Protein AF-A0A943EGT0-F1 (afdb_monomer_lite)

Radius of gyration: 16.31 Å; chains: 1; bounding box: 44×22×42 Å

pLDDT: mean 87.26, std 7.55, range [48.47, 94.88]

Foldseek 3Di:
DLVVLLVLLQVLLVVLLVLLVVLLVPLDADDPPDADDDPLLNPDSVSVNLLSNQLSVLSNVLSVVSNVVSVVCCVVCSVVSVVCSVVSVVVSVVSSVVSNVVSVVVSCVPPNDD

Sequence (114 aa):
MKAFSAALALCIPLMVMLLGMMMRRMQTGPSQWIGYRTRRSMQSEQAWAFAQRTAGRLWIIAGAAMLGVSAVLCVLLYQWMETAVLYFVLAQAALTLGTVPLTERALKRKFGSV

Secondary structure (DSSP, 8-state):
-HHHHHHHHHHHHHHHHHHHHHHHH---S--SSSS---TTGGG-HHHHHHHHHHHHHHHHHHHHHHHHHHHHHHHHTGGGHHHHHHHHHHHHHHHHHHHHHHHHHHHHHHH---

Structure (mmCIF, N/CA/C/O backbone):
data_AF-A0A943EGT0-F1
#
_entry.id   AF-A0A943EGT0-F1
#
loop_
_atom_site.group_PDB
_atom_site.id
_atom_site.type_symbol
_atom_site.label_atom_id
_atom_site.label_alt_id
_atom_site.label_comp_id
_atom_site.label_asym_id
_atom_site.label_entity_id
_atom_site.label_seq_id
_atom_site.pdbx_PDB_ins_code
_atom_site.Cartn_x
_atom_site.Cartn_y
_atom_site.Cartn_z
_atom_site.occupancy
_atom_site.B_iso_or_equiv
_atom_site.auth_seq_id
_atom_site.auth_comp_id
_atom_site.auth_asym_id
_atom_site.auth_atom_id
_atom_site.pdbx_PDB_model_num
ATOM 1 N N . MET A 1 1 ? 22.994 0.802 -11.604 1.00 71.69 1 MET A N 1
ATOM 2 C CA . MET A 1 1 ? 22.173 0.744 -10.373 1.00 71.69 1 MET A CA 1
ATOM 3 C C . MET A 1 1 ? 20.697 0.417 -10.673 1.00 71.69 1 MET A C 1
ATOM 5 O O . MET A 1 1 ? 19.954 0.103 -9.754 1.00 71.69 1 MET A O 1
ATOM 9 N N . LYS A 1 2 ? 20.298 0.341 -11.954 1.00 83.75 2 LYS A N 1
ATOM 10 C CA . LYS A 1 2 ? 18.975 -0.089 -12.468 1.00 83.75 2 LYS A CA 1
ATOM 11 C C . LYS A 1 2 ? 18.339 -1.321 -11.800 1.00 83.75 2 LYS A C 1
ATOM 13 O O . LYS A 1 2 ? 17.173 -1.261 -11.426 1.00 83.75 2 LYS A O 1
ATOM 18 N N . ALA A 1 3 ? 19.082 -2.418 -11.624 1.00 86.00 3 ALA A N 1
ATOM 19 C CA . ALA A 1 3 ? 18.551 -3.639 -11.002 1.00 86.00 3 ALA A CA 1
ATOM 20 C C . ALA A 1 3 ? 18.145 -3.422 -9.532 1.00 86.00 3 ALA A C 1
ATOM 22 O O . ALA A 1 3 ? 17.105 -3.906 -9.097 1.00 86.00 3 ALA A O 1
ATOM 23 N N . PHE A 1 4 ? 18.927 -2.634 -8.789 1.00 88.69 4 PHE A N 1
ATOM 24 C CA . PHE A 1 4 ? 18.597 -2.239 -7.420 1.00 88.69 4 PHE A CA 1
ATOM 25 C C . PHE A 1 4 ? 17.357 -1.332 -7.381 1.00 88.69 4 PHE A C 1
ATOM 27 O O . PHE A 1 4 ? 16.458 -1.560 -6.577 1.00 88.69 4 PHE A O 1
ATOM 34 N N . SER A 1 5 ? 17.248 -0.365 -8.299 1.00 89.50 5 SER A N 1
ATOM 35 C CA . SER A 1 5 ? 16.055 0.486 -8.440 1.00 89.50 5 SER A CA 1
ATOM 36 C C . SER A 1 5 ? 14.790 -0.322 -8.758 1.00 89.50 5 SER A C 1
ATOM 38 O O . SER A 1 5 ? 13.743 -0.086 -8.159 1.00 89.50 5 SER A O 1
ATOM 40 N N . ALA A 1 6 ? 14.889 -1.310 -9.651 1.00 89.38 6 ALA A N 1
ATOM 41 C CA . ALA A 1 6 ? 13.787 -2.218 -9.960 1.00 89.38 6 ALA A CA 1
ATOM 42 C C . ALA A 1 6 ? 13.404 -3.080 -8.744 1.00 89.38 6 ALA A C 1
ATOM 44 O O . ALA A 1 6 ? 12.222 -3.224 -8.442 1.00 89.38 6 ALA A O 1
ATOM 45 N N . ALA A 1 7 ? 14.389 -3.594 -7.999 1.00 90.00 7 ALA A N 1
ATOM 46 C CA . ALA A 1 7 ? 14.133 -4.334 -6.765 1.00 90.00 7 ALA A CA 1
ATOM 47 C C . ALA A 1 7 ? 13.386 -3.469 -5.735 1.00 90.00 7 ALA A C 1
ATOM 49 O O . ALA A 1 7 ? 12.370 -3.902 -5.195 1.00 90.00 7 ALA A O 1
ATOM 50 N N . LEU A 1 8 ? 13.816 -2.220 -5.523 1.00 88.69 8 LEU A N 1
ATOM 51 C CA . LEU A 1 8 ? 13.126 -1.278 -4.635 1.00 88.69 8 LEU A CA 1
ATOM 52 C C . LEU A 1 8 ? 11.674 -1.022 -5.062 1.00 88.69 8 LEU A C 1
ATOM 54 O O . LEU A 1 8 ? 10.781 -1.032 -4.212 1.00 88.69 8 LEU A O 1
ATOM 58 N N . ALA A 1 9 ? 11.426 -0.856 -6.365 1.00 89.19 9 ALA A N 1
ATOM 59 C CA . ALA A 1 9 ? 10.083 -0.648 -6.905 1.00 89.19 9 ALA A CA 1
ATOM 60 C C . ALA A 1 9 ? 9.137 -1.839 -6.648 1.00 89.19 9 ALA A C 1
ATOM 62 O O . ALA A 1 9 ? 7.924 -1.644 -6.561 1.00 89.19 9 ALA A O 1
ATOM 63 N N . LEU A 1 10 ? 9.668 -3.057 -6.495 1.00 92.31 10 LEU A N 1
ATOM 64 C CA . LEU A 1 10 ? 8.894 -4.269 -6.194 1.00 92.31 10 LEU A CA 1
ATOM 65 C C . LEU A 1 10 ? 8.811 -4.571 -4.688 1.00 92.31 10 LEU A C 1
ATOM 67 O O . LEU A 1 10 ? 7.818 -5.136 -4.228 1.00 92.31 10 LEU A O 1
ATOM 71 N N . CYS A 1 11 ? 9.803 -4.158 -3.898 1.00 92.69 11 CYS A N 1
ATOM 72 C CA . CYS A 1 11 ? 9.827 -4.377 -2.450 1.00 92.69 11 CYS A CA 1
ATOM 73 C C . CYS A 1 11 ? 8.695 -3.646 -1.717 1.00 92.69 11 CYS A C 1
ATOM 75 O O . CYS A 1 11 ? 8.064 -4.223 -0.834 1.00 92.69 11 CYS A O 1
ATOM 77 N N . ILE A 1 12 ? 8.404 -2.394 -2.076 1.00 89.81 12 ILE A N 1
ATOM 78 C CA . ILE A 1 12 ? 7.348 -1.601 -1.422 1.00 89.81 12 ILE A CA 1
ATOM 79 C C . ILE A 1 12 ? 5.963 -2.266 -1.530 1.00 89.81 12 ILE A C 1
ATOM 81 O O . ILE A 1 12 ? 5.338 -2.478 -0.489 1.00 89.81 12 ILE A O 1
ATOM 85 N N . PRO A 1 13 ? 5.454 -2.637 -2.722 1.00 92.25 13 PRO A N 1
ATOM 86 C CA . PRO A 1 13 ? 4.135 -3.259 -2.827 1.00 92.25 13 PRO A CA 1
ATOM 87 C C . PRO A 1 13 ? 4.074 -4.632 -2.144 1.00 92.25 13 PRO A C 1
ATOM 89 O O . PRO A 1 13 ? 3.039 -4.972 -1.565 1.00 92.25 13 PRO A O 1
ATOM 92 N N . LEU A 1 14 ? 5.185 -5.382 -2.115 1.00 94.00 14 LEU A N 1
ATOM 93 C CA . LEU A 1 14 ? 5.295 -6.603 -1.310 1.00 94.00 14 LEU A CA 1
ATOM 94 C C . LEU A 1 14 ? 5.140 -6.308 0.185 1.00 94.00 14 LEU A C 1
ATOM 96 O O . LEU A 1 14 ? 4.353 -6.972 0.857 1.00 94.00 14 LEU A O 1
ATOM 100 N N . MET A 1 15 ? 5.830 -5.289 0.702 1.00 93.69 15 MET A N 1
ATOM 101 C CA . MET A 1 15 ? 5.719 -4.877 2.104 1.00 93.69 15 MET A CA 1
ATOM 102 C C . MET A 1 15 ? 4.302 -4.419 2.451 1.00 93.69 15 MET A C 1
ATOM 104 O O . MET A 1 15 ? 3.761 -4.850 3.467 1.00 93.69 15 MET A O 1
ATOM 108 N N . VAL A 1 16 ? 3.660 -3.616 1.598 1.00 93.19 16 VAL A N 1
ATOM 109 C CA . VAL A 1 16 ? 2.257 -3.201 1.788 1.00 93.19 16 VAL A CA 1
ATOM 110 C C . VAL A 1 16 ? 1.337 -4.423 1.866 1.00 93.19 16 VAL A C 1
ATOM 112 O O . VAL A 1 16 ? 0.493 -4.507 2.759 1.00 93.19 16 VAL A O 1
ATOM 115 N N . MET A 1 17 ? 1.534 -5.414 0.993 1.00 93.94 17 MET A N 1
ATOM 116 C CA . MET A 1 17 ? 0.746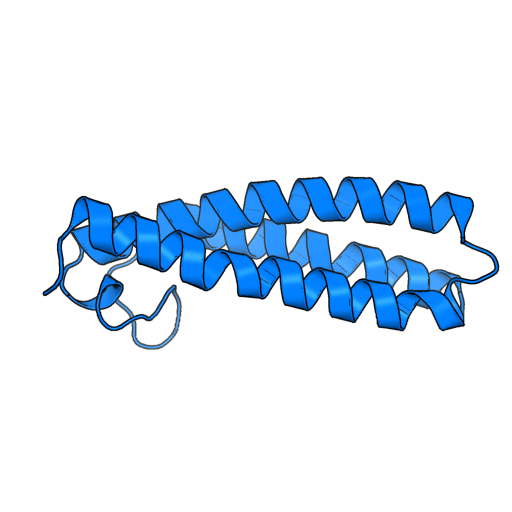 -6.646 0.995 1.00 93.94 17 MET A CA 1
ATOM 117 C C . MET A 1 17 ? 0.990 -7.498 2.252 1.00 93.94 17 MET A C 1
ATOM 119 O O . MET A 1 17 ? 0.031 -7.957 2.877 1.00 93.94 17 MET A O 1
ATOM 123 N N . LEU A 1 18 ? 2.252 -7.680 2.661 1.00 93.25 18 LEU A N 1
ATOM 124 C CA . LEU A 1 18 ? 2.634 -8.414 3.875 1.00 93.25 18 LEU A CA 1
ATOM 125 C C . LEU A 1 18 ? 2.057 -7.758 5.131 1.00 93.25 18 LEU A C 1
ATOM 127 O O . LEU A 1 18 ? 1.441 -8.438 5.956 1.00 93.25 18 LEU A O 1
ATOM 131 N N . LEU A 1 19 ? 2.184 -6.434 5.246 1.00 91.69 19 LEU A N 1
ATOM 132 C CA . LEU A 1 19 ? 1.597 -5.671 6.341 1.00 91.69 19 LEU A CA 1
ATOM 133 C C . LEU A 1 19 ? 0.072 -5.783 6.317 1.00 91.69 19 LEU A C 1
ATOM 135 O O . LEU A 1 19 ? -0.520 -6.059 7.353 1.00 91.69 19 LEU A O 1
ATOM 139 N N . GLY A 1 20 ? -0.572 -5.694 5.151 1.00 91.69 20 GLY A N 1
ATOM 140 C CA . GLY A 1 20 ? -2.017 -5.895 5.023 1.00 91.69 20 GLY A CA 1
ATOM 141 C C . GLY A 1 20 ? -2.484 -7.278 5.501 1.00 91.69 20 GLY A C 1
ATOM 142 O O . GLY A 1 20 ? -3.493 -7.395 6.205 1.00 91.69 20 GLY A O 1
ATOM 143 N N . MET A 1 21 ? -1.727 -8.336 5.191 1.00 91.19 21 MET A N 1
ATOM 144 C CA . MET A 1 21 ? -1.983 -9.691 5.697 1.00 91.19 21 MET A CA 1
ATOM 145 C C . MET A 1 21 ? -1.782 -9.795 7.206 1.00 91.19 21 MET A C 1
ATOM 147 O O . MET A 1 21 ? -2.624 -10.384 7.887 1.00 91.19 21 MET A O 1
ATOM 151 N N . MET A 1 22 ? -0.708 -9.204 7.731 1.00 88.75 22 MET A N 1
ATOM 152 C CA . MET A 1 22 ? -0.446 -9.148 9.166 1.00 88.75 22 MET A CA 1
ATOM 153 C C . MET A 1 22 ? -1.579 -8.424 9.890 1.00 88.75 22 MET A C 1
ATOM 155 O O . MET A 1 22 ? -2.120 -8.970 10.842 1.00 88.75 22 MET A O 1
ATOM 159 N N . MET A 1 23 ? -2.015 -7.264 9.391 1.00 86.81 23 MET A N 1
ATOM 160 C CA . MET A 1 23 ? -3.152 -6.521 9.931 1.00 86.81 23 MET A CA 1
ATOM 161 C C . MET A 1 23 ? -4.411 -7.395 9.957 1.00 86.81 23 MET A C 1
ATOM 163 O O . MET A 1 23 ? -5.073 -7.522 10.983 1.00 86.81 23 MET A O 1
ATOM 167 N N . ARG A 1 24 ? -4.724 -8.073 8.852 1.00 85.25 24 ARG A N 1
ATOM 168 C CA . ARG A 1 24 ? -5.914 -8.927 8.780 1.00 85.25 24 ARG A CA 1
ATOM 169 C C . ARG A 1 24 ? -5.861 -10.116 9.752 1.00 85.25 24 ARG A C 1
ATOM 171 O O . ARG A 1 24 ? -6.918 -10.526 10.234 1.00 85.25 24 ARG A O 1
ATOM 178 N N . ARG A 1 25 ? -4.677 -10.676 10.024 1.00 83.50 25 ARG A N 1
ATOM 179 C CA . ARG A 1 25 ? -4.485 -11.824 10.931 1.00 83.50 25 ARG A CA 1
ATOM 180 C C . ARG A 1 25 ? -4.386 -11.412 12.402 1.00 83.50 25 ARG A C 1
ATOM 182 O O . ARG A 1 25 ? -5.023 -12.034 13.242 1.00 83.50 25 ARG A O 1
ATOM 189 N N . MET A 1 26 ? -3.632 -10.363 12.710 1.00 76.12 26 MET A N 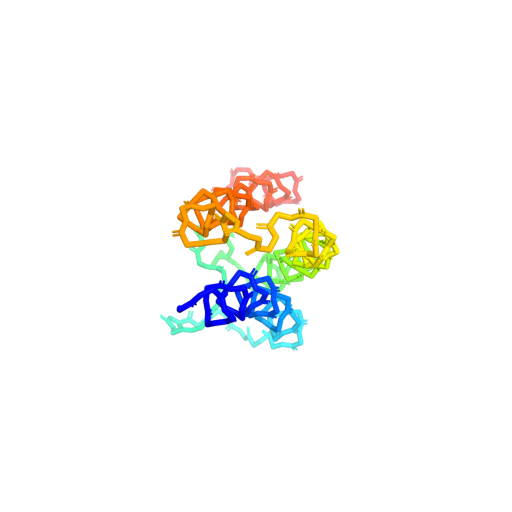1
ATOM 190 C CA . MET A 1 26 ? -3.420 -9.854 14.065 1.00 76.12 26 MET A CA 1
ATOM 191 C C . MET A 1 26 ? -4.486 -8.812 14.410 1.00 76.12 26 MET A C 1
ATOM 193 O O . MET A 1 26 ? -4.263 -7.606 14.337 1.00 76.12 26 MET A O 1
ATOM 197 N N . GLN A 1 27 ? -5.663 -9.304 14.792 1.00 72.25 27 GLN A N 1
ATOM 198 C CA . GLN A 1 27 ? -6.755 -8.506 15.362 1.00 72.25 27 GLN A CA 1
ATOM 199 C C . GLN A 1 27 ? -6.689 -8.528 16.893 1.00 72.25 27 GLN A C 1
ATOM 201 O O . GLN A 1 27 ? -7.701 -8.728 17.559 1.00 72.25 27 GLN A O 1
ATOM 206 N N . THR A 1 28 ? -5.488 -8.380 17.458 1.00 75.19 28 THR A N 1
ATOM 207 C CA . THR A 1 28 ? -5.335 -8.185 18.906 1.00 75.19 28 THR A CA 1
ATOM 208 C C . THR A 1 28 ? -6.136 -6.960 19.334 1.00 75.19 28 THR A C 1
ATOM 210 O O . THR A 1 28 ? -6.375 -6.084 18.501 1.00 75.19 28 THR A O 1
ATOM 213 N N . GLY A 1 29 ? -6.528 -6.872 20.607 1.00 75.06 29 GLY A N 1
ATOM 214 C CA . GLY A 1 29 ? -7.239 -5.702 21.130 1.00 75.06 29 GLY A CA 1
ATOM 215 C C . GLY A 1 29 ? -6.509 -4.374 20.850 1.00 75.06 29 GLY A C 1
ATOM 216 O O . GLY A 1 29 ? -5.322 -4.384 20.493 1.00 75.06 29 GLY A O 1
ATOM 217 N N . PRO A 1 30 ? -7.203 -3.227 20.978 1.00 79.00 30 PRO A N 1
ATOM 218 C CA . PRO A 1 30 ? -6.643 -1.911 20.689 1.00 79.00 30 PRO A CA 1
ATOM 219 C C . PRO A 1 30 ? -5.312 -1.706 21.413 1.00 79.00 30 PRO A C 1
ATOM 221 O O . PRO A 1 30 ? -5.257 -1.645 22.637 1.00 79.00 30 PRO A O 1
ATOM 224 N N . SER A 1 31 ? -4.223 -1.611 20.650 1.00 77.25 31 SER A N 1
ATOM 225 C CA . SER A 1 31 ? -2.881 -1.442 21.208 1.00 77.25 31 SER A CA 1
ATOM 226 C C . SER A 1 31 ? -2.317 -0.072 20.847 1.00 77.25 31 SER A C 1
ATOM 228 O O . SER A 1 31 ? -2.567 0.461 19.759 1.00 77.25 31 SER A O 1
ATOM 230 N N . GLN A 1 32 ? -1.510 0.499 21.744 1.00 70.31 32 GLN A N 1
ATOM 231 C CA . GLN A 1 32 ? -0.798 1.759 21.505 1.00 70.31 32 GLN A CA 1
ATOM 232 C C . GLN A 1 32 ? 0.463 1.606 20.643 1.00 70.31 32 GLN A C 1
ATOM 234 O O . GLN A 1 32 ? 1.022 2.616 20.227 1.00 70.31 32 GLN A O 1
ATOM 239 N N . TRP A 1 33 ? 0.857 0.377 20.285 1.00 70.38 33 TRP A N 1
ATOM 240 C CA . TRP A 1 33 ? 2.074 0.106 19.504 1.00 70.38 33 TRP A CA 1
ATOM 241 C C . TRP A 1 33 ? 1.803 -0.361 18.070 1.00 70.38 33 TRP A C 1
ATOM 243 O O . TRP A 1 33 ? 2.228 0.302 17.128 1.00 70.38 33 TRP A O 1
ATOM 253 N N . ILE A 1 34 ? 0.910 -1.339 17.853 1.00 71.44 34 ILE A N 1
ATOM 254 C CA . ILE A 1 34 ? 0.600 -1.903 16.521 1.00 71.44 34 ILE A CA 1
ATOM 255 C C . ILE A 1 34 ? -0.885 -1.725 16.120 1.00 71.44 34 ILE A C 1
ATOM 257 O O . ILE A 1 34 ? -1.775 -1.967 16.933 1.00 71.44 34 ILE A O 1
ATOM 261 N N . GLY A 1 35 ? -1.164 -1.316 14.871 1.00 78.25 35 GLY A N 1
ATOM 262 C CA . GLY A 1 35 ? -2.513 -1.338 14.269 1.00 78.25 35 GLY A CA 1
ATOM 263 C C . GLY A 1 35 ? -3.004 -0.020 13.651 1.00 78.25 35 GLY A C 1
ATOM 264 O O . GLY A 1 35 ? -2.319 1.000 13.692 1.00 78.25 35 GLY A O 1
ATOM 265 N N . TYR A 1 36 ? -4.199 -0.049 13.052 1.00 80.31 36 TYR A N 1
ATOM 266 C CA . TYR A 1 36 ? -4.841 1.111 12.426 1.00 80.31 36 TYR A CA 1
ATOM 267 C C . TYR A 1 36 ? -5.422 2.033 13.503 1.00 80.31 36 TYR A C 1
ATOM 269 O O . TYR A 1 36 ? -6.523 1.797 14.002 1.00 80.31 36 TYR A O 1
ATOM 277 N N . ARG A 1 37 ? -4.673 3.072 13.885 1.00 80.56 37 ARG A N 1
ATOM 278 C CA . ARG A 1 37 ? -5.053 4.017 14.944 1.00 80.56 37 ARG A CA 1
ATOM 279 C C . ARG A 1 37 ? -5.721 5.253 14.377 1.00 80.56 37 ARG A C 1
ATOM 281 O O . ARG A 1 37 ? -5.061 6.213 13.993 1.00 80.56 37 ARG A O 1
ATOM 288 N N . THR A 1 38 ? -7.039 5.257 14.388 1.00 81.81 38 THR A N 1
ATOM 289 C CA . THR A 1 38 ? -7.817 6.479 14.229 1.00 81.81 38 THR A CA 1
ATOM 290 C C . THR A 1 38 ? -8.749 6.614 15.418 1.00 81.81 38 THR A C 1
ATOM 292 O O . THR A 1 38 ? -9.067 5.634 16.096 1.00 81.81 38 THR A O 1
ATOM 295 N N . ARG A 1 39 ? -9.206 7.841 15.693 1.00 80.88 39 ARG A N 1
ATOM 296 C CA . ARG A 1 39 ? -10.098 8.102 16.832 1.00 80.88 39 ARG A CA 1
ATOM 297 C C . ARG A 1 39 ? -11.329 7.188 16.812 1.00 80.88 39 ARG A C 1
ATOM 299 O O . ARG A 1 39 ? -11.772 6.771 17.869 1.00 80.88 39 ARG A O 1
ATOM 306 N N . ARG A 1 40 ? -11.829 6.838 15.620 1.00 78.56 40 ARG A N 1
ATOM 307 C CA . ARG A 1 40 ? -12.978 5.941 15.431 1.00 78.56 40 ARG A CA 1
ATOM 308 C C . ARG A 1 40 ? -12.637 4.460 15.596 1.00 78.56 40 ARG A C 1
ATOM 310 O O . ARG A 1 40 ? -13.458 3.715 16.114 1.00 78.56 40 ARG A O 1
ATOM 317 N N . SER A 1 41 ? -11.451 4.011 15.177 1.00 81.31 41 SER A N 1
ATOM 318 C CA . SER A 1 41 ? -11.073 2.598 15.326 1.00 81.31 41 SER A CA 1
ATOM 319 C C . SER A 1 41 ? -10.815 2.213 16.779 1.00 81.31 41 SER A C 1
ATOM 321 O O . SER A 1 41 ? -11.063 1.075 17.154 1.00 81.31 41 SER A O 1
ATOM 323 N N . MET A 1 42 ? -10.370 3.157 17.610 1.00 84.12 42 MET A N 1
ATOM 324 C CA . MET A 1 42 ? -10.047 2.908 19.017 1.00 84.12 42 MET A CA 1
ATOM 325 C C . MET A 1 42 ? -11.251 2.988 19.973 1.00 84.12 42 MET A C 1
ATOM 327 O O . MET A 1 42 ? -11.076 2.777 21.167 1.00 84.12 42 MET A O 1
ATOM 331 N N . GLN A 1 43 ? -12.464 3.275 19.484 1.00 84.25 43 GLN A N 1
ATOM 332 C CA . GLN A 1 43 ? -13.662 3.429 20.331 1.00 84.25 43 GLN A CA 1
ATOM 333 C C . GLN A 1 43 ? -14.184 2.114 20.922 1.00 84.25 43 GLN A C 1
ATOM 335 O O . GLN A 1 43 ? -14.806 2.118 21.978 1.00 84.25 43 GLN A O 1
ATOM 340 N N . SER A 1 44 ? -13.975 0.991 20.236 1.00 85.00 44 SER A N 1
ATOM 341 C CA . SER A 1 44 ? -14.381 -0.331 20.715 1.00 85.00 44 SER A CA 1
ATOM 342 C C . SER A 1 44 ? -13.534 -1.417 20.064 1.00 85.00 44 SER A C 1
ATOM 344 O O . SER A 1 44 ? -13.012 -1.230 18.963 1.00 85.00 44 SER A O 1
ATOM 346 N N . GLU A 1 45 ? -13.445 -2.588 20.694 1.00 85.31 45 GLU A N 1
ATOM 347 C CA . GLU A 1 45 ? -12.758 -3.741 20.097 1.00 85.31 45 GLU A CA 1
ATOM 348 C C . GLU A 1 45 ? -13.390 -4.170 18.765 1.00 85.31 45 GLU A C 1
ATOM 350 O O . GLU A 1 45 ? -12.693 -4.579 17.836 1.00 85.31 45 GLU A O 1
ATOM 355 N N . GLN A 1 46 ? -14.711 -4.016 18.631 1.00 86.19 46 GLN A N 1
ATOM 356 C CA . GLN A 1 46 ? -15.426 -4.319 17.392 1.00 86.19 46 GLN A CA 1
ATOM 357 C C . GLN A 1 46 ? -15.066 -3.339 16.266 1.00 86.19 46 GLN A C 1
ATOM 359 O O . GLN A 1 46 ? -14.842 -3.765 15.128 1.00 86.19 46 GLN A O 1
ATOM 364 N N . ALA A 1 47 ? -14.981 -2.037 16.571 1.00 86.62 47 ALA A N 1
ATOM 365 C CA . ALA A 1 47 ? -14.544 -1.018 15.617 1.00 86.62 47 ALA A CA 1
ATOM 366 C C . ALA A 1 47 ? -13.077 -1.219 15.219 1.00 86.62 47 ALA A C 1
ATOM 368 O O . ALA A 1 47 ? -12.743 -1.131 14.035 1.00 86.62 47 ALA A O 1
ATOM 369 N N . TRP A 1 48 ? -12.229 -1.582 16.182 1.00 88.44 48 TRP A N 1
ATOM 370 C CA . TRP A 1 48 ? -10.824 -1.902 15.964 1.00 88.44 48 TRP A CA 1
ATOM 371 C C . TRP A 1 48 ? -10.644 -3.108 15.037 1.00 88.44 48 TRP A C 1
ATOM 373 O O . TRP A 1 48 ? -10.003 -2.999 13.990 1.00 88.44 48 TRP A O 1
ATOM 383 N N . ALA A 1 49 ? -11.278 -4.243 15.353 1.00 88.75 49 ALA A N 1
ATOM 384 C CA . ALA A 1 49 ? -11.208 -5.449 14.530 1.00 88.75 49 ALA A CA 1
ATOM 385 C C . ALA A 1 49 ? -11.752 -5.202 13.113 1.00 88.75 49 ALA A C 1
ATOM 387 O O . ALA A 1 49 ? -11.199 -5.695 12.124 1.00 88.75 49 ALA A O 1
ATOM 388 N N . PHE A 1 50 ? -12.814 -4.398 12.986 1.00 89.50 50 PHE A N 1
ATOM 389 C CA . PHE A 1 50 ? -13.353 -4.005 11.688 1.00 89.50 50 PHE A CA 1
ATOM 390 C C . PHE A 1 50 ? -12.386 -3.122 10.888 1.00 89.50 50 PHE A C 1
ATOM 392 O O . PHE A 1 50 ? -12.191 -3.373 9.694 1.00 89.50 50 PHE A O 1
ATOM 399 N N . ALA A 1 51 ? -11.763 -2.128 11.526 1.00 88.94 51 ALA A N 1
ATOM 400 C CA . ALA A 1 51 ? -10.762 -1.266 10.903 1.00 88.94 51 ALA A CA 1
ATOM 401 C C . ALA A 1 51 ? -9.586 -2.089 10.383 1.00 88.94 51 ALA A C 1
ATOM 403 O O . ALA A 1 51 ? -9.217 -1.983 9.215 1.00 88.94 51 ALA A O 1
ATOM 404 N N . GLN A 1 52 ? -9.071 -2.984 11.224 1.00 90.50 52 GLN A N 1
ATOM 405 C CA . GLN A 1 52 ? -7.916 -3.804 10.910 1.00 90.50 52 GLN A CA 1
ATOM 406 C C . GLN A 1 52 ? -8.188 -4.780 9.752 1.00 90.50 52 GLN A C 1
ATOM 408 O O . GLN A 1 52 ? -7.366 -4.914 8.844 1.00 90.50 52 GLN A O 1
ATOM 413 N N . ARG A 1 53 ? -9.374 -5.410 9.718 1.00 90.50 53 ARG A N 1
ATOM 414 C CA . ARG A 1 53 ? -9.802 -6.254 8.585 1.00 90.50 53 ARG A CA 1
ATOM 415 C C . ARG A 1 53 ? -9.975 -5.452 7.299 1.00 90.50 53 ARG A C 1
ATOM 417 O O . ARG A 1 53 ? -9.584 -5.930 6.236 1.00 90.50 53 ARG A O 1
ATOM 424 N N . THR A 1 54 ? -10.580 -4.269 7.387 1.00 91.06 54 THR A N 1
ATOM 425 C CA . THR A 1 54 ? -10.884 -3.430 6.219 1.00 91.06 54 THR A CA 1
ATOM 426 C C . THR A 1 54 ? -9.608 -2.850 5.619 1.00 91.06 54 THR A C 1
ATOM 428 O O . THR A 1 54 ? -9.358 -3.053 4.432 1.00 91.06 54 THR A O 1
ATOM 431 N N . ALA A 1 55 ? -8.763 -2.223 6.442 1.00 90.81 55 ALA A N 1
ATOM 432 C CA . ALA A 1 55 ? -7.457 -1.715 6.032 1.00 90.81 55 ALA A CA 1
ATOM 433 C C . ALA A 1 55 ? -6.567 -2.844 5.505 1.00 90.81 55 ALA A C 1
ATOM 435 O O . ALA A 1 55 ? -6.041 -2.740 4.403 1.00 90.81 55 ALA A O 1
ATOM 436 N N . GLY A 1 56 ? -6.485 -3.970 6.226 1.00 91.75 56 GLY A N 1
ATOM 437 C CA . GLY A 1 56 ? -5.703 -5.127 5.797 1.00 91.75 56 GLY A CA 1
ATOM 438 C C . GLY A 1 56 ? -6.152 -5.678 4.442 1.00 91.75 56 GLY A C 1
ATOM 439 O O . GLY A 1 56 ? -5.324 -5.944 3.575 1.00 91.75 56 GLY A O 1
ATOM 440 N N . ARG A 1 57 ? -7.467 -5.785 4.201 1.00 92.94 57 ARG A N 1
ATOM 441 C CA . ARG A 1 57 ? -8.003 -6.190 2.891 1.00 92.94 57 ARG A CA 1
ATOM 442 C C . ARG A 1 57 ? -7.658 -5.182 1.794 1.00 92.94 57 ARG A C 1
ATOM 444 O O . ARG A 1 57 ? -7.260 -5.605 0.712 1.00 92.94 57 ARG A O 1
ATOM 451 N N . LEU A 1 58 ? -7.806 -3.883 2.059 1.00 92.94 58 LEU A N 1
ATOM 452 C CA . LEU A 1 58 ? -7.465 -2.831 1.098 1.00 92.94 58 LEU A CA 1
ATOM 453 C C . LEU A 1 58 ? -5.975 -2.852 0.752 1.00 92.94 58 LEU A C 1
ATOM 455 O O . LEU A 1 58 ? -5.636 -2.779 -0.421 1.00 92.94 58 LEU A O 1
ATOM 459 N N . TRP A 1 59 ? -5.101 -3.024 1.743 1.00 94.81 59 TRP A N 1
ATOM 460 C CA . TRP A 1 59 ? -3.652 -3.093 1.550 1.00 94.81 59 TRP A CA 1
ATOM 461 C C . TRP A 1 59 ? -3.230 -4.328 0.756 1.00 94.81 59 TRP A C 1
ATOM 463 O O . TRP A 1 59 ? -2.362 -4.222 -0.100 1.00 94.81 59 TRP A O 1
ATOM 473 N N . ILE A 1 60 ? -3.873 -5.481 0.967 1.00 94.69 60 ILE A N 1
ATOM 474 C CA . ILE A 1 60 ? -3.606 -6.682 0.159 1.00 94.69 60 ILE A CA 1
ATOM 475 C C . ILE A 1 60 ? -3.986 -6.448 -1.306 1.00 94.69 60 ILE A C 1
ATOM 477 O O . ILE A 1 60 ? -3.191 -6.742 -2.194 1.00 94.69 60 ILE A O 1
ATOM 481 N N . ILE A 1 61 ? -5.184 -5.912 -1.567 1.00 93.38 61 ILE A N 1
ATOM 482 C CA . ILE A 1 61 ? -5.662 -5.672 -2.938 1.00 93.38 61 ILE A CA 1
ATOM 483 C C . ILE A 1 61 ? -4.804 -4.601 -3.623 1.00 93.38 61 ILE A C 1
ATOM 485 O O . ILE A 1 61 ? -4.362 -4.803 -4.751 1.00 93.38 61 ILE A O 1
ATOM 489 N N . ALA A 1 62 ? -4.538 -3.487 -2.934 1.00 92.81 62 ALA A N 1
ATOM 490 C CA . ALA A 1 62 ? -3.696 -2.411 -3.443 1.00 92.81 62 ALA A CA 1
ATOM 491 C C . ALA A 1 62 ? -2.267 -2.905 -3.696 1.00 92.81 62 ALA A C 1
ATOM 493 O O . ALA A 1 62 ? -1.759 -2.725 -4.795 1.00 92.81 62 ALA A O 1
ATOM 494 N N . GLY A 1 63 ? -1.657 -3.600 -2.732 1.00 94.19 63 GLY A N 1
ATOM 495 C CA . GLY A 1 63 ? -0.315 -4.165 -2.857 1.00 94.19 63 GLY A CA 1
ATOM 496 C C . GLY A 1 63 ? -0.195 -5.149 -4.020 1.00 94.19 63 GLY A C 1
ATOM 497 O O . GLY A 1 63 ? 0.746 -5.043 -4.799 1.00 94.19 63 GLY A O 1
ATOM 498 N N . ALA A 1 64 ? -1.170 -6.044 -4.211 1.00 94.88 64 ALA A N 1
ATOM 499 C CA . ALA A 1 64 ? -1.183 -6.972 -5.344 1.00 94.88 64 ALA A CA 1
ATOM 500 C C . ALA A 1 64 ? -1.316 -6.249 -6.698 1.00 94.88 64 ALA A C 1
ATOM 502 O O . ALA A 1 64 ? -0.576 -6.553 -7.633 1.00 94.88 64 ALA A O 1
ATOM 503 N N . ALA A 1 65 ? -2.215 -5.263 -6.799 1.00 93.56 65 ALA A N 1
ATOM 504 C CA . ALA A 1 65 ? -2.374 -4.465 -8.015 1.00 93.56 65 ALA A CA 1
ATOM 505 C C . ALA A 1 65 ? -1.107 -3.649 -8.326 1.00 93.56 65 ALA A C 1
ATOM 507 O O . ALA A 1 65 ? -0.618 -3.661 -9.455 1.00 93.56 65 ALA A O 1
ATOM 508 N N . MET A 1 66 ? -0.541 -2.992 -7.311 1.00 92.75 66 MET A N 1
ATOM 509 C CA . MET A 1 66 ? 0.705 -2.233 -7.412 1.00 92.75 66 MET A CA 1
ATOM 510 C C . MET A 1 66 ? 1.868 -3.135 -7.821 1.00 92.75 66 MET A C 1
ATOM 512 O O . MET A 1 66 ? 2.643 -2.747 -8.685 1.00 92.75 66 MET A O 1
ATOM 516 N N . LEU A 1 67 ? 1.968 -4.344 -7.262 1.00 93.88 67 LEU A N 1
ATOM 517 C CA . LEU A 1 67 ? 3.009 -5.306 -7.616 1.00 93.88 67 LEU A CA 1
ATOM 518 C C . LEU A 1 67 ? 2.910 -5.728 -9.084 1.00 93.88 67 LEU A C 1
ATOM 520 O O . LEU A 1 67 ? 3.922 -5.721 -9.778 1.00 93.88 67 LEU A O 1
ATOM 524 N N . GLY A 1 68 ? 1.705 -6.050 -9.566 1.00 94.00 68 GLY A N 1
ATOM 525 C CA . GLY A 1 68 ? 1.485 -6.418 -10.966 1.00 94.00 68 GLY A CA 1
ATOM 526 C C . GLY A 1 68 ? 1.872 -5.294 -11.930 1.00 94.00 68 GLY A C 1
ATOM 527 O O . GLY A 1 68 ? 2.629 -5.518 -12.873 1.00 94.00 68 GLY A O 1
ATOM 528 N N . VAL A 1 69 ? 1.419 -4.066 -11.655 1.00 92.75 69 VAL A N 1
ATOM 529 C CA . VAL A 1 69 ? 1.748 -2.887 -12.474 1.00 92.75 69 VAL A CA 1
ATOM 530 C C . VAL A 1 69 ? 3.247 -2.579 -12.426 1.00 92.75 69 VAL A C 1
ATOM 532 O O . VAL A 1 69 ? 3.864 -2.368 -13.470 1.00 92.75 69 VAL A O 1
ATOM 535 N N . SER A 1 70 ? 3.856 -2.595 -11.239 1.00 91.69 70 SER A N 1
ATOM 536 C CA . SER A 1 70 ? 5.293 -2.371 -11.076 1.00 91.69 70 SER A CA 1
ATOM 537 C C . SER A 1 70 ? 6.126 -3.434 -11.786 1.00 91.69 70 SER A C 1
ATOM 539 O O . SER A 1 70 ? 7.089 -3.074 -12.448 1.00 91.69 70 SER A O 1
ATOM 541 N N . ALA A 1 71 ? 5.746 -4.714 -11.732 1.00 93.06 71 ALA A N 1
ATOM 542 C CA . ALA A 1 71 ? 6.460 -5.782 -12.431 1.00 93.06 71 ALA A CA 1
ATOM 543 C C . ALA A 1 71 ? 6.457 -5.575 -13.953 1.00 93.06 71 ALA A C 1
ATOM 545 O O . ALA A 1 71 ? 7.515 -5.629 -14.580 1.00 93.06 71 ALA A O 1
ATOM 546 N N . VAL A 1 72 ? 5.294 -5.264 -14.536 1.00 94.06 72 VAL A N 1
ATOM 547 C CA . VAL A 1 72 ? 5.174 -4.981 -15.976 1.00 94.06 72 VAL A CA 1
ATOM 548 C C . VAL A 1 72 ? 6.022 -3.770 -16.360 1.00 94.06 72 VAL A C 1
ATOM 550 O O . VAL A 1 72 ? 6.815 -3.834 -17.300 1.00 94.06 72 VAL A O 1
ATOM 553 N N . LEU A 1 73 ? 5.911 -2.670 -15.615 1.00 90.50 73 LEU A N 1
ATOM 554 C CA . LEU A 1 73 ? 6.645 -1.451 -15.941 1.00 90.50 73 LEU A CA 1
ATOM 555 C C . LEU A 1 73 ? 8.152 -1.570 -15.686 1.00 90.50 73 LEU A C 1
ATOM 557 O O . LEU A 1 73 ? 8.925 -0.949 -16.408 1.00 90.50 73 LEU A O 1
ATOM 561 N N . CYS A 1 74 ? 8.596 -2.381 -14.723 1.00 91.31 74 CYS A N 1
ATOM 562 C CA . CYS A 1 74 ? 10.016 -2.673 -14.532 1.00 91.31 74 CYS A CA 1
ATOM 563 C C . CYS A 1 74 ? 10.623 -3.365 -15.756 1.00 91.31 74 CYS A C 1
ATOM 565 O O . CYS A 1 74 ? 11.757 -3.050 -16.107 1.00 91.31 74 CYS A O 1
ATOM 567 N N . VAL A 1 75 ? 9.883 -4.260 -16.420 1.00 92.06 75 VAL A N 1
ATOM 568 C CA . VAL A 1 75 ? 10.337 -4.910 -17.660 1.00 92.06 75 VAL A CA 1
ATOM 569 C C . VAL A 1 75 ? 10.357 -3.909 -18.817 1.00 92.06 75 VAL A C 1
ATOM 571 O O . VAL A 1 75 ? 11.371 -3.782 -19.500 1.00 92.06 75 VAL A O 1
ATOM 574 N N . LEU A 1 76 ? 9.272 -3.150 -19.007 1.00 93.12 76 LEU A N 1
ATOM 575 C CA . LEU A 1 76 ? 9.141 -2.207 -20.127 1.00 93.12 76 LEU A CA 1
ATOM 576 C C . LEU A 1 76 ? 10.096 -1.009 -20.025 1.00 93.12 76 LEU A C 1
ATOM 578 O O . LEU A 1 76 ? 10.632 -0.547 -21.029 1.00 93.12 76 LEU A O 1
ATOM 582 N N . LEU A 1 77 ? 10.316 -0.498 -18.812 1.00 91.62 77 LEU A N 1
ATOM 583 C CA . LEU A 1 77 ? 11.089 0.718 -18.546 1.00 91.62 77 LEU A CA 1
ATOM 584 C C . LEU A 1 77 ? 12.448 0.423 -17.907 1.00 91.62 77 LEU A C 1
ATOM 586 O O . LEU A 1 77 ? 13.056 1.322 -17.326 1.00 91.62 77 LEU A O 1
ATOM 590 N N . TYR A 1 78 ? 12.953 -0.810 -18.015 1.00 90.94 78 TYR A N 1
ATOM 591 C CA . TYR A 1 78 ? 14.182 -1.239 -17.339 1.00 90.94 78 TYR A CA 1
ATOM 592 C C . TYR A 1 78 ? 15.368 -0.296 -17.587 1.00 90.94 78 TYR A C 1
ATOM 594 O O . TYR A 1 78 ? 16.119 0.041 -16.671 1.00 90.94 78 TYR A O 1
ATOM 602 N N . GLN A 1 79 ? 15.509 0.199 -18.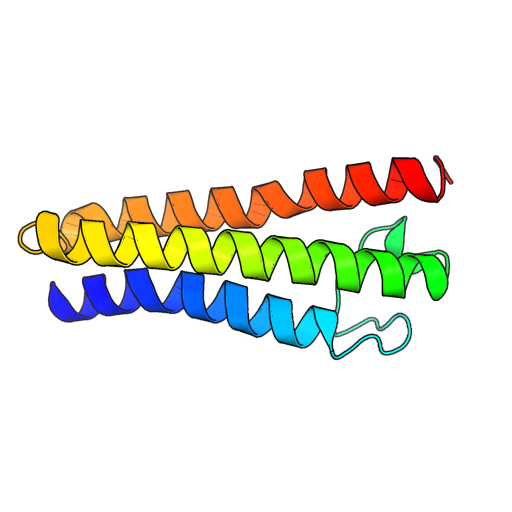821 1.00 90.81 79 GLN A N 1
ATOM 603 C CA . GLN A 1 79 ? 16.592 1.112 -19.192 1.00 90.81 79 GLN A CA 1
ATOM 604 C C . GLN A 1 79 ? 16.527 2.472 -18.484 1.00 90.81 79 GLN A C 1
ATOM 606 O O . GLN A 1 79 ? 17.579 3.082 -18.285 1.00 90.81 79 GLN A O 1
ATOM 611 N N . TRP A 1 80 ? 15.335 2.890 -18.056 1.00 90.31 80 TRP A N 1
ATOM 612 C CA . TRP A 1 80 ? 15.021 4.187 -17.447 1.00 90.31 80 TRP A CA 1
ATOM 613 C C . TRP A 1 80 ? 14.745 4.082 -15.938 1.00 90.31 80 TRP A C 1
ATOM 615 O O . TRP A 1 80 ? 14.321 5.053 -15.311 1.00 90.31 80 TRP A O 1
ATOM 625 N N . MET A 1 81 ? 14.972 2.907 -15.335 1.00 88.62 81 MET A N 1
ATOM 626 C CA . MET A 1 81 ? 14.598 2.626 -13.944 1.00 88.62 81 MET A CA 1
ATOM 627 C C . MET A 1 81 ? 15.233 3.560 -12.915 1.00 88.62 81 MET A C 1
ATOM 629 O O . MET A 1 81 ? 14.604 3.856 -11.904 1.00 88.62 81 MET A O 1
ATOM 633 N N . GLU A 1 82 ? 16.441 4.059 -13.169 1.00 87.56 82 GLU A N 1
ATOM 634 C CA . GLU A 1 82 ? 17.122 4.975 -12.245 1.00 87.56 82 GLU A CA 1
ATOM 635 C C . GLU A 1 82 ? 16.377 6.308 -12.083 1.00 87.56 82 GLU A C 1
ATOM 637 O O . GLU A 1 82 ? 16.327 6.842 -10.980 1.00 87.56 82 GLU A O 1
ATOM 642 N N . THR A 1 83 ? 15.727 6.806 -13.138 1.00 88.06 83 THR A N 1
ATOM 643 C CA . THR A 1 83 ? 14.890 8.014 -13.067 1.00 88.06 83 THR A CA 1
ATOM 644 C C . THR A 1 83 ? 13.458 7.673 -12.662 1.00 88.06 83 THR A C 1
ATOM 646 O O . THR A 1 83 ? 12.836 8.384 -11.875 1.00 88.06 83 THR A O 1
ATOM 649 N N . ALA A 1 84 ? 12.926 6.563 -13.178 1.00 88.50 84 ALA A N 1
ATOM 650 C CA . ALA A 1 84 ? 11.535 6.189 -12.970 1.00 88.50 84 ALA A CA 1
ATOM 651 C C . ALA A 1 84 ? 11.233 5.805 -11.510 1.00 88.50 84 ALA A C 1
ATOM 653 O O . ALA A 1 84 ? 10.139 6.095 -11.028 1.00 88.50 84 ALA A O 1
ATOM 654 N N . VAL A 1 85 ? 12.184 5.192 -10.789 1.00 89.19 85 VAL A N 1
ATOM 655 C CA . VAL A 1 85 ? 11.962 4.643 -9.437 1.00 89.19 85 VAL A CA 1
ATOM 656 C C . VAL A 1 85 ? 11.404 5.666 -8.447 1.00 89.19 85 VAL A C 1
ATOM 658 O O . VAL A 1 85 ? 10.529 5.322 -7.658 1.00 89.19 85 VAL A O 1
ATOM 661 N N . LEU A 1 86 ? 11.822 6.933 -8.522 1.00 90.19 86 LEU A N 1
ATOM 662 C CA . LEU A 1 86 ? 11.292 7.987 -7.654 1.00 90.19 86 LEU A CA 1
ATOM 663 C C . LEU A 1 86 ? 9.780 8.170 -7.855 1.00 90.19 86 LEU A C 1
ATOM 665 O O . LEU A 1 86 ? 9.024 8.221 -6.886 1.00 90.19 86 LEU A O 1
ATOM 669 N N . TYR A 1 87 ? 9.329 8.203 -9.109 1.00 90.88 87 TYR A N 1
ATOM 670 C CA . TYR A 1 87 ? 7.910 8.317 -9.445 1.00 90.88 87 TYR A CA 1
ATOM 671 C C . TYR A 1 87 ? 7.119 7.084 -9.000 1.00 90.88 87 TYR A C 1
ATOM 673 O O . TYR A 1 87 ? 6.004 7.233 -8.501 1.00 90.88 87 TYR A O 1
ATOM 681 N N . PHE A 1 88 ? 7.703 5.883 -9.107 1.00 89.56 88 PHE A N 1
ATOM 682 C CA . PHE A 1 88 ? 7.098 4.659 -8.568 1.00 89.56 88 PHE A CA 1
ATOM 683 C C . PHE A 1 88 ? 6.869 4.767 -7.068 1.00 89.56 88 PHE A C 1
ATOM 685 O O . PHE A 1 88 ? 5.748 4.560 -6.613 1.00 89.56 88 PHE A O 1
ATOM 692 N N . VAL A 1 89 ? 7.901 5.131 -6.307 1.00 90.62 89 VAL A N 1
ATOM 693 C CA . VAL A 1 89 ? 7.816 5.249 -4.846 1.00 90.62 89 VAL A CA 1
ATOM 694 C C . VAL A 1 89 ? 6.753 6.275 -4.447 1.00 90.62 89 VAL A C 1
ATOM 696 O O . VAL A 1 89 ? 5.920 5.989 -3.588 1.00 90.62 89 VAL A O 1
ATOM 699 N N . LEU A 1 90 ? 6.728 7.442 -5.099 1.00 92.62 90 LEU A N 1
ATOM 700 C CA . LEU A 1 90 ? 5.736 8.486 -4.828 1.00 92.62 90 LEU A CA 1
ATOM 701 C C . LEU A 1 90 ? 4.308 8.025 -5.145 1.00 92.62 90 LEU A C 1
ATOM 703 O O . LEU A 1 90 ? 3.408 8.203 -4.323 1.00 92.62 90 LEU A O 1
ATOM 707 N N . ALA A 1 91 ? 4.096 7.389 -6.300 1.00 92.38 91 ALA A N 1
ATOM 708 C CA . ALA A 1 91 ? 2.793 6.848 -6.677 1.00 92.38 91 ALA A CA 1
ATOM 709 C C . ALA A 1 91 ? 2.339 5.752 -5.701 1.00 92.38 91 ALA A C 1
ATOM 711 O O . ALA A 1 91 ? 1.191 5.743 -5.257 1.00 92.38 91 ALA A O 1
ATOM 712 N N . GLN A 1 92 ? 3.246 4.854 -5.313 1.00 92.50 92 GLN A N 1
ATOM 713 C CA . GLN A 1 92 ? 2.956 3.772 -4.378 1.00 92.50 92 GLN A CA 1
ATOM 714 C C . GLN A 1 92 ? 2.625 4.294 -2.973 1.00 92.50 92 GLN A C 1
ATOM 716 O O . GLN A 1 92 ? 1.682 3.810 -2.337 1.00 92.50 92 GLN A O 1
ATOM 721 N N . ALA A 1 93 ? 3.343 5.316 -2.505 1.00 92.12 93 ALA A N 1
ATOM 722 C CA . ALA A 1 93 ? 3.048 5.998 -1.251 1.00 92.12 93 ALA A CA 1
ATOM 723 C C . ALA A 1 93 ? 1.669 6.673 -1.293 1.00 92.12 93 ALA A C 1
ATOM 725 O O . ALA A 1 93 ? 0.862 6.469 -0.385 1.00 92.12 93 ALA A O 1
ATOM 726 N N . ALA A 1 94 ? 1.357 7.407 -2.366 1.00 93.19 94 ALA A N 1
ATOM 727 C CA . ALA A 1 94 ? 0.063 8.066 -2.537 1.00 93.19 94 ALA A CA 1
ATOM 728 C C . ALA A 1 94 ? -1.107 7.065 -2.556 1.00 93.19 94 ALA A C 1
ATOM 730 O O . ALA A 1 94 ? -2.106 7.276 -1.867 1.00 93.19 94 ALA A O 1
ATOM 731 N N . LEU A 1 95 ? -0.971 5.945 -3.277 1.00 92.25 95 LEU A N 1
ATOM 732 C CA . LEU A 1 95 ? -1.976 4.876 -3.307 1.00 92.25 95 LEU A CA 1
ATOM 733 C C . LEU A 1 95 ? -2.194 4.257 -1.923 1.00 92.25 95 LEU A C 1
ATOM 735 O O . LEU A 1 95 ? -3.336 4.066 -1.501 1.00 92.25 95 LEU A O 1
ATOM 739 N N . THR A 1 96 ? -1.108 3.996 -1.192 1.00 90.81 96 THR A N 1
ATOM 740 C CA . THR A 1 96 ? -1.179 3.422 0.158 1.00 90.81 96 THR A CA 1
ATOM 741 C C . THR A 1 96 ? -1.848 4.395 1.129 1.00 90.81 96 THR A C 1
ATOM 743 O O . THR A 1 96 ? -2.768 4.005 1.849 1.00 90.81 96 THR A O 1
ATOM 746 N N . LEU A 1 97 ? -1.476 5.679 1.105 1.00 90.25 97 LEU A N 1
ATOM 747 C CA . LEU A 1 97 ? -2.116 6.722 1.916 1.00 90.25 97 LEU A CA 1
ATOM 748 C C . LEU A 1 97 ? -3.594 6.913 1.550 1.00 90.25 97 LEU A C 1
ATOM 750 O O . LEU A 1 97 ? -4.422 7.116 2.435 1.00 90.25 97 LEU A O 1
ATOM 754 N N . GLY A 1 98 ? -3.956 6.757 0.274 1.00 89.31 98 GLY A N 1
ATOM 755 C CA . GLY A 1 98 ? -5.342 6.793 -0.201 1.00 89.31 98 GLY A CA 1
ATOM 756 C C . GLY A 1 98 ? -6.251 5.721 0.417 1.00 89.31 98 GLY A C 1
ATOM 757 O O . GLY A 1 98 ? -7.467 5.908 0.487 1.00 89.31 98 GLY A O 1
ATOM 758 N N . THR A 1 99 ? -5.695 4.629 0.952 1.00 89.44 99 THR A N 1
ATOM 759 C CA . THR A 1 99 ? -6.482 3.610 1.673 1.00 89.44 99 THR A CA 1
ATOM 760 C C . THR A 1 99 ? -7.008 4.099 3.030 1.00 89.44 99 THR A C 1
ATOM 762 O O . THR A 1 99 ? -8.032 3.596 3.502 1.00 89.44 99 THR A O 1
ATOM 765 N N . VAL A 1 100 ? -6.368 5.104 3.642 1.00 88.56 100 VAL A N 1
ATOM 766 C CA . VAL A 1 100 ? -6.755 5.684 4.942 1.00 88.56 100 VAL A CA 1
ATOM 767 C C . VAL A 1 100 ? -8.137 6.348 4.879 1.00 88.56 100 VAL A C 1
ATOM 769 O O . VAL A 1 100 ? -9.035 5.913 5.604 1.00 88.56 100 VAL A O 1
ATOM 772 N N . PRO A 1 101 ? -8.406 7.336 3.997 1.00 89.31 101 PRO A N 1
ATOM 773 C CA . PRO A 1 101 ? -9.732 7.945 3.916 1.00 89.31 101 PRO A CA 1
ATOM 774 C C . PRO A 1 101 ? -10.815 6.941 3.498 1.00 89.31 101 PRO A C 1
ATOM 776 O O . PRO A 1 101 ? -11.963 7.075 3.920 1.00 89.31 101 PRO A O 1
ATOM 779 N N . LEU A 1 102 ? -10.476 5.915 2.707 1.00 87.88 102 LEU A N 1
ATOM 780 C CA . LEU A 1 102 ? -11.410 4.840 2.356 1.00 87.88 102 LEU A CA 1
ATOM 781 C C . LEU A 1 102 ? -11.796 4.000 3.578 1.00 87.88 102 LEU A C 1
ATOM 783 O O . LEU A 1 102 ? -12.982 3.750 3.801 1.00 87.88 102 LEU A O 1
ATOM 787 N N . THR A 1 103 ? -10.814 3.623 4.397 1.00 88.12 103 THR A N 1
ATOM 788 C CA . THR A 1 103 ? -11.042 2.881 5.644 1.00 88.12 103 THR A CA 1
ATOM 789 C C . THR A 1 103 ? -11.837 3.728 6.641 1.00 88.12 103 THR A C 1
ATOM 791 O O . THR A 1 103 ? -12.806 3.242 7.219 1.00 88.12 103 THR A O 1
ATOM 794 N N . GLU A 1 104 ? -11.521 5.018 6.774 1.00 88.44 104 GLU A N 1
ATOM 795 C CA . GLU A 1 104 ? -12.275 5.953 7.621 1.00 88.44 104 GLU A CA 1
ATOM 796 C C . GLU A 1 104 ? -13.730 6.125 7.179 1.00 88.44 104 GLU A C 1
ATOM 798 O O . GLU A 1 104 ? -14.643 6.141 8.008 1.00 88.44 104 GLU A O 1
ATOM 803 N N . ARG A 1 105 ? -13.976 6.228 5.868 1.00 87.75 105 ARG A N 1
ATOM 804 C CA . ARG A 1 105 ? -15.337 6.276 5.315 1.00 87.75 105 ARG A CA 1
ATOM 805 C C . ARG A 1 105 ? -16.097 4.985 5.612 1.00 87.75 105 ARG A C 1
ATOM 807 O O . ARG A 1 105 ? -17.273 5.055 5.967 1.00 87.75 105 ARG A O 1
ATOM 814 N N . ALA A 1 106 ? -15.445 3.827 5.49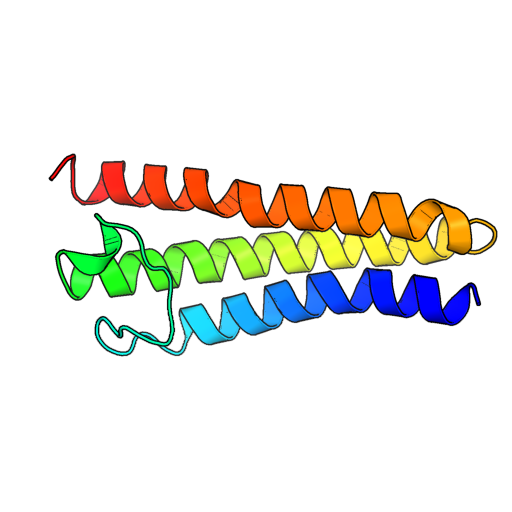7 1.00 87.94 106 ALA A N 1
ATOM 815 C CA . ALA A 1 106 ? -16.042 2.541 5.844 1.00 87.94 106 ALA A CA 1
ATOM 816 C C . ALA A 1 106 ? -16.366 2.443 7.344 1.00 87.94 106 ALA A C 1
ATOM 818 O O . ALA A 1 106 ? -17.448 1.973 7.697 1.00 87.94 106 ALA A O 1
ATOM 819 N N . LEU A 1 107 ? -15.488 2.950 8.219 1.00 85.94 107 LEU A N 1
ATOM 820 C CA . LEU A 1 107 ? -15.761 3.038 9.656 1.00 85.94 107 LEU A CA 1
ATOM 821 C C . LEU A 1 107 ? -16.959 3.933 9.954 1.00 85.94 107 LEU A C 1
ATOM 823 O O . LEU A 1 107 ? -17.881 3.499 10.640 1.00 85.94 107 LEU A O 1
ATOM 827 N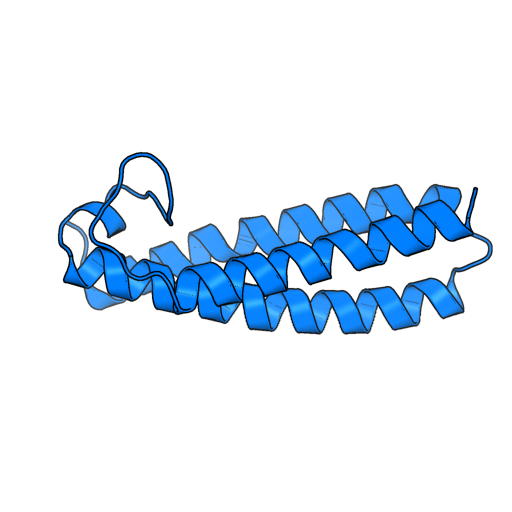 N . LYS A 1 108 ? -16.976 5.150 9.399 1.00 86.81 108 LYS A N 1
ATOM 828 C CA . LYS A 1 108 ? -18.065 6.113 9.614 1.00 86.81 108 LYS A CA 1
ATOM 829 C C . LYS A 1 108 ? -19.417 5.550 9.169 1.00 86.81 108 LYS A C 1
ATOM 831 O O . LYS A 1 108 ? -20.419 5.788 9.831 1.00 86.81 108 LYS A O 1
ATOM 836 N N . ARG A 1 109 ? -19.458 4.795 8.065 1.00 86.44 109 ARG A N 1
ATOM 837 C CA . ARG A 1 109 ? -20.690 4.149 7.580 1.00 86.44 109 ARG A CA 1
ATOM 838 C C . ARG A 1 109 ? -21.202 3.058 8.517 1.00 86.44 109 ARG A C 1
ATOM 840 O O . ARG A 1 109 ? -22.408 2.886 8.612 1.00 86.44 109 ARG A O 1
ATOM 847 N N . LYS A 1 110 ? -20.305 2.313 9.169 1.00 85.25 110 LYS A N 1
ATOM 848 C CA . LYS A 1 110 ? -20.683 1.166 10.004 1.00 85.25 110 LYS A CA 1
ATOM 849 C C . LYS A 1 110 ? -20.980 1.537 11.458 1.00 85.25 110 LYS A C 1
ATOM 851 O O . LYS A 1 110 ? -21.881 0.952 12.041 1.00 85.25 110 LYS A O 1
ATOM 856 N N . PHE A 1 111 ? -20.230 2.479 12.026 1.00 82.25 111 PHE A N 1
ATOM 857 C CA . PHE A 1 111 ? -20.314 2.842 13.447 1.00 82.25 111 PHE A CA 1
ATOM 858 C C . PHE A 1 111 ? -20.849 4.260 13.693 1.00 82.25 111 PHE A C 1
ATOM 860 O O . PHE A 1 111 ? -20.987 4.670 14.839 1.00 82.25 111 PHE A O 1
ATOM 867 N N . GLY A 1 112 ? -21.186 5.007 12.636 1.00 72.25 112 GLY A N 1
ATOM 868 C CA . GLY A 1 112 ? -21.667 6.382 12.755 1.00 72.25 112 GLY A CA 1
ATOM 869 C C . GLY A 1 112 ? -20.568 7.375 13.152 1.00 72.25 112 GLY A C 1
ATOM 870 O O . GLY A 1 112 ? -19.401 7.028 13.343 1.00 72.25 112 GLY A O 1
ATOM 871 N N . SER A 1 113 ? -20.924 8.659 13.208 1.00 56.25 113 SER A N 1
ATOM 872 C CA . SER A 1 113 ? -20.083 9.697 13.807 1.00 56.25 113 SER A CA 1
ATOM 873 C C . SER A 1 113 ? -20.252 9.664 15.323 1.00 56.25 113 SER A C 1
ATOM 875 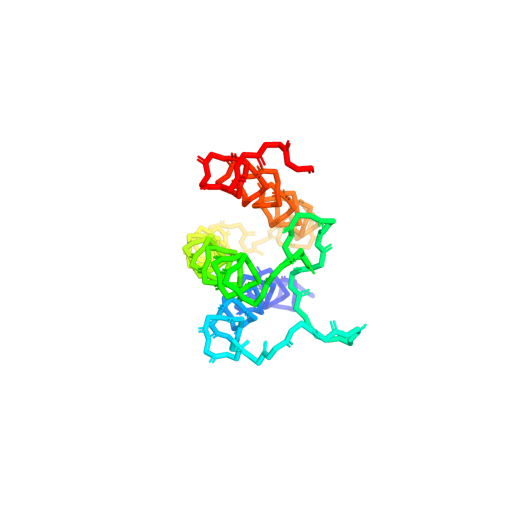O O . SER A 1 113 ? -21.109 10.368 15.847 1.00 56.25 113 SER A O 1
ATOM 877 N N . VAL A 1 114 ? -19.464 8.837 16.003 1.00 48.47 114 VAL A N 1
ATOM 878 C CA . VAL A 1 114 ? -19.157 9.066 17.421 1.00 48.47 114 VAL A CA 1
ATOM 879 C C . VAL A 1 114 ? -18.053 10.110 17.510 1.00 48.47 114 VAL A C 1
ATOM 881 O O . VAL A 1 114 ? -17.034 9.937 16.791 1.00 48.47 114 VAL A O 1
#